Protein AF-A0A0B6D260-F1 (afdb_monomer_lite)

Sequence (73 aa):
MKSTRIFFLIIFGFICSFCYAYYIEENGKKIPVSKRVADTIDDIEIKEGEALSQQQIVDIIEQNDKDLGNKEL

Organism: NCBI:txid28110

pLDDT: mean 76.4, std 10.91, range [41.59, 89.06]

Structure (mmCIF, N/CA/C/O backbone):
data_AF-A0A0B6D260-F1
#
_entry.id   AF-A0A0B6D260-F1
#
loop_
_atom_site.group_PDB
_atom_site.id
_atom_site.type_symbol
_atom_site.label_atom_id
_atom_site.label_alt_id
_atom_site.label_comp_id
_atom_site.label_asym_id
_atom_site.label_entity_id
_atom_site.label_seq_id
_atom_site.pdbx_PDB_ins_code
_atom_site.Cartn_x
_atom_site.Cartn_y
_atom_site.Cartn_z
_atom_site.occupancy
_atom_site.B_iso_or_equiv
_atom_site.auth_seq_id
_atom_site.auth_comp_id
_atom_site.auth_asym_id
_atom_site.auth_atom_id
_atom_site.pdbx_PDB_model_num
ATOM 1 N N . MET A 1 1 ? 26.558 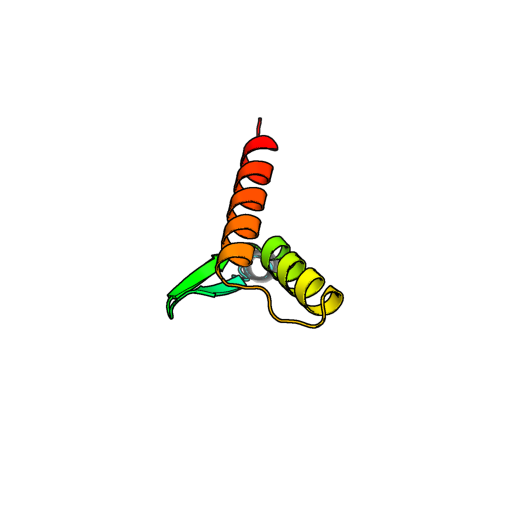-12.888 -27.962 1.00 61.19 1 MET A N 1
ATOM 2 C CA . MET A 1 1 ? 25.540 -13.757 -27.319 1.00 61.19 1 MET A CA 1
ATOM 3 C C . MET A 1 1 ? 25.608 -13.758 -25.788 1.00 61.19 1 MET A C 1
ATOM 5 O O . MET A 1 1 ? 24.557 -13.647 -25.177 1.00 61.19 1 MET A O 1
ATOM 9 N N . LYS A 1 2 ? 26.784 -13.866 -25.139 1.00 66.75 2 LYS A N 1
ATOM 10 C CA . LYS A 1 2 ? 26.886 -13.809 -23.658 1.00 66.75 2 LYS A CA 1
ATOM 11 C C . LYS A 1 2 ? 26.570 -12.421 -23.072 1.00 66.75 2 LYS A C 1
ATOM 13 O O . LYS A 1 2 ? 25.789 -12.332 -22.135 1.00 66.75 2 LYS A O 1
ATOM 18 N N . SER A 1 3 ? 27.105 -11.353 -23.664 1.00 76.19 3 SER A N 1
ATOM 19 C CA . SER A 1 3 ? 26.883 -9.965 -23.222 1.00 76.19 3 SER A CA 1
ATOM 20 C C . SER A 1 3 ? 25.421 -9.520 -23.333 1.00 76.19 3 SER A C 1
ATOM 22 O O . SER A 1 3 ? 24.885 -8.937 -22.400 1.00 76.19 3 SER A O 1
ATOM 24 N N . THR A 1 4 ? 24.740 -9.873 -24.425 1.00 81.38 4 THR A N 1
ATOM 25 C CA . THR A 1 4 ? 23.314 -9.569 -24.635 1.00 81.38 4 THR A CA 1
ATOM 26 C C . THR A 1 4 ? 22.418 -10.199 -23.563 1.00 81.38 4 THR A C 1
ATOM 28 O O . THR A 1 4 ? 21.476 -9.567 -23.100 1.00 81.38 4 THR A O 1
ATOM 31 N N . ARG A 1 5 ? 22.735 -11.426 -23.119 1.00 78.94 5 ARG A N 1
ATOM 32 C CA . ARG A 1 5 ? 21.993 -12.110 -22.044 1.00 78.94 5 ARG A CA 1
ATOM 33 C C . ARG A 1 5 ? 22.190 -11.426 -20.692 1.00 78.94 5 ARG A C 1
ATOM 35 O O . ARG A 1 5 ? 21.234 -11.307 -19.941 1.00 78.94 5 ARG A O 1
ATOM 42 N N . ILE A 1 6 ? 23.400 -10.944 -20.407 1.00 86.62 6 ILE A N 1
ATOM 43 C CA . ILE A 1 6 ? 23.690 -10.192 -19.176 1.00 86.62 6 ILE A CA 1
ATOM 44 C C . ILE A 1 6 ? 22.913 -8.872 -19.167 1.00 86.62 6 ILE A C 1
ATOM 46 O O . ILE A 1 6 ? 22.270 -8.548 -18.176 1.00 86.62 6 ILE A O 1
ATOM 50 N N . PHE A 1 7 ? 22.903 -8.151 -20.289 1.00 86.81 7 PHE A N 1
ATOM 51 C CA . PHE A 1 7 ? 22.172 -6.889 -20.410 1.00 86.81 7 PHE A CA 1
ATOM 52 C C . PHE A 1 7 ? 20.658 -7.075 -20.228 1.00 86.81 7 PHE A C 1
ATOM 54 O O . PHE A 1 7 ? 20.014 -6.304 -19.522 1.00 86.81 7 PHE A O 1
ATOM 61 N N . PHE A 1 8 ? 20.104 -8.149 -20.798 1.00 87.44 8 PHE A N 1
ATOM 62 C CA . PHE A 1 8 ? 18.703 -8.517 -20.604 1.00 87.44 8 PHE A CA 1
ATOM 63 C C . PHE A 1 8 ? 18.374 -8.803 -19.133 1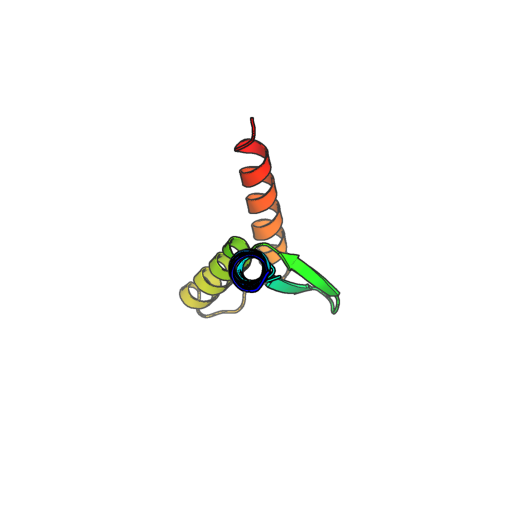.00 87.44 8 PHE A C 1
ATOM 65 O O . PHE A 1 8 ? 17.358 -8.327 -18.645 1.00 87.44 8 PHE A O 1
ATOM 72 N N . LEU A 1 9 ? 19.235 -9.525 -18.408 1.00 88.00 9 LEU A N 1
ATOM 73 C CA . LEU A 1 9 ? 19.019 -9.814 -16.985 1.00 88.00 9 LEU A CA 1
ATOM 74 C C . LEU A 1 9 ? 19.057 -8.552 -16.115 1.00 88.00 9 LEU A C 1
ATOM 76 O O . LEU A 1 9 ? 18.275 -8.449 -15.176 1.00 88.00 9 LEU A O 1
ATOM 80 N N . ILE A 1 10 ? 19.922 -7.586 -16.441 1.00 87.00 10 ILE A N 1
ATOM 81 C CA . ILE A 1 10 ? 19.991 -6.298 -15.733 1.00 87.00 10 ILE A CA 1
ATOM 82 C C . ILE A 1 10 ? 18.700 -5.501 -15.948 1.00 87.00 10 ILE A C 1
ATOM 84 O O . ILE A 1 10 ? 18.104 -5.031 -14.983 1.00 87.00 10 ILE A O 1
ATOM 88 N N . ILE A 1 11 ? 18.238 -5.389 -17.198 1.00 86.19 11 ILE A N 1
ATOM 89 C CA . ILE A 1 11 ? 16.990 -4.682 -17.522 1.00 86.19 11 ILE A CA 1
ATOM 90 C C . ILE A 1 11 ? 15.791 -5.391 -16.888 1.00 86.19 11 ILE A C 1
ATOM 92 O O . ILE A 1 11 ? 14.943 -4.746 -16.281 1.00 86.19 11 ILE A O 1
ATOM 96 N N . PHE A 1 12 ? 15.728 -6.718 -16.992 1.00 85.19 12 PHE A N 1
ATOM 97 C CA . PHE A 1 12 ? 14.645 -7.509 -16.420 1.00 85.19 12 PHE A CA 1
ATOM 98 C C . PHE A 1 12 ? 14.599 -7.378 -14.893 1.00 85.19 12 PHE A C 1
ATOM 100 O O . PHE A 1 12 ? 13.538 -7.114 -14.339 1.00 85.19 12 PHE A O 1
ATOM 107 N N . GLY A 1 13 ? 15.749 -7.464 -14.217 1.00 84.31 13 GLY A N 1
ATOM 108 C CA . GLY A 1 13 ? 15.841 -7.240 -12.774 1.00 84.31 13 GLY A CA 1
ATOM 109 C C . GLY A 1 13 ? 15.410 -5.831 -12.364 1.00 84.31 13 GLY A C 1
ATOM 110 O O . GLY A 1 13 ? 14.692 -5.674 -11.378 1.00 84.31 13 GLY A O 1
ATOM 111 N N . PHE A 1 14 ? 15.778 -4.816 -13.151 1.00 80.62 14 PHE A N 1
ATOM 112 C CA . PHE A 1 14 ? 15.348 -3.439 -12.919 1.00 80.62 14 PHE A CA 1
ATOM 113 C C . PHE A 1 14 ? 13.827 -3.290 -13.040 1.00 80.62 14 PHE A C 1
ATOM 115 O O . PHE A 1 14 ? 13.207 -2.729 -12.145 1.00 80.62 14 PHE A O 1
ATOM 122 N N . ILE A 1 15 ? 13.210 -3.855 -14.082 1.00 80.31 15 ILE A N 1
ATOM 123 C CA . ILE A 1 15 ? 11.750 -3.827 -14.278 1.00 80.31 15 ILE A CA 1
ATOM 124 C C . ILE A 1 15 ? 11.033 -4.560 -13.137 1.00 80.31 15 ILE A C 1
ATOM 126 O O . ILE A 1 15 ? 10.077 -4.030 -12.575 1.00 80.31 15 ILE A O 1
ATOM 130 N N . CYS A 1 16 ? 11.520 -5.739 -12.739 1.00 73.75 16 CYS A N 1
ATOM 131 C CA . CYS A 1 16 ? 10.940 -6.503 -11.633 1.00 73.75 16 CYS A CA 1
ATOM 132 C C . CYS A 1 16 ? 10.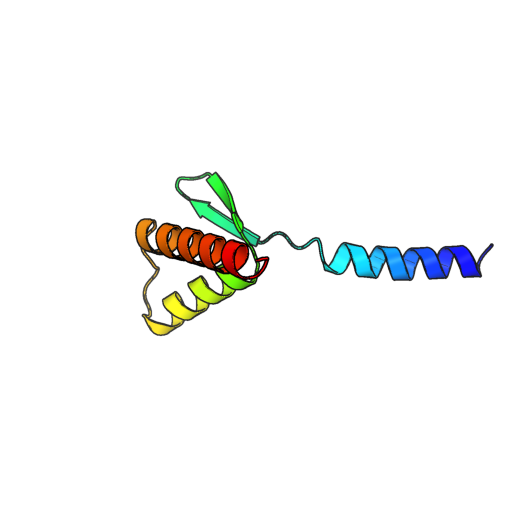987 -5.753 -10.293 1.00 73.75 16 CYS A C 1
ATOM 134 O O . CYS A 1 16 ? 10.102 -5.955 -9.465 1.00 73.75 16 CYS A O 1
ATOM 136 N N . SER A 1 17 ? 11.956 -4.853 -10.084 1.00 67.25 17 SER A N 1
ATOM 137 C CA . SER A 1 17 ? 12.019 -4.015 -8.878 1.00 67.25 17 SER A CA 1
ATOM 138 C C . SER A 1 17 ? 10.850 -3.029 -8.756 1.00 67.25 17 SER A C 1
ATOM 140 O O . SER A 1 17 ? 10.590 -2.550 -7.654 1.00 67.25 17 SER A O 1
ATOM 142 N N . PHE A 1 18 ? 10.144 -2.724 -9.849 1.00 65.50 18 PHE A N 1
ATOM 143 C CA . PHE A 1 18 ? 8.948 -1.873 -9.842 1.00 65.50 18 PHE A CA 1
ATOM 144 C C . PHE A 1 18 ? 7.641 -2.673 -9.728 1.00 65.50 18 PHE A C 1
ATOM 146 O O . PHE A 1 18 ? 6.576 -2.077 -9.612 1.00 65.50 18 PHE A O 1
ATOM 153 N N . CYS A 1 19 ? 7.689 -4.011 -9.715 1.00 64.19 19 CYS A N 1
ATOM 154 C CA . CYS A 1 19 ? 6.500 -4.870 -9.639 1.00 64.19 19 CYS A CA 1
ATOM 155 C C . CYS A 1 19 ? 6.015 -5.147 -8.201 1.00 64.19 19 CYS A C 1
ATOM 157 O O . CYS A 1 19 ? 5.317 -6.134 -7.969 1.00 64.19 19 CYS A O 1
ATOM 159 N N . TYR A 1 20 ? 6.372 -4.307 -7.227 1.00 64.25 20 TYR A N 1
ATOM 160 C CA . TYR A 1 20 ? 5.842 -4.426 -5.870 1.00 64.25 20 TYR A CA 1
ATOM 161 C C . TYR A 1 20 ? 4.417 -3.874 -5.806 1.00 64.25 20 TYR A C 1
ATOM 163 O O . TYR A 1 20 ? 4.197 -2.675 -5.958 1.00 64.25 20 TYR A O 1
ATOM 171 N N . ALA A 1 21 ? 3.455 -4.763 -5.565 1.00 66.38 21 ALA A N 1
ATOM 172 C CA . ALA A 1 21 ? 2.071 -4.395 -5.299 1.00 66.38 21 ALA A CA 1
ATOM 173 C C . ALA A 1 21 ? 1.848 -4.300 -3.787 1.00 66.38 21 ALA A C 1
ATOM 175 O O . ALA A 1 21 ? 2.149 -5.244 -3.053 1.00 66.38 21 ALA A O 1
ATOM 176 N N . TYR A 1 22 ? 1.324 -3.161 -3.340 1.00 72.81 22 TYR A N 1
ATOM 177 C CA . TYR A 1 22 ? 0.890 -2.954 -1.964 1.00 72.81 22 TYR A CA 1
ATOM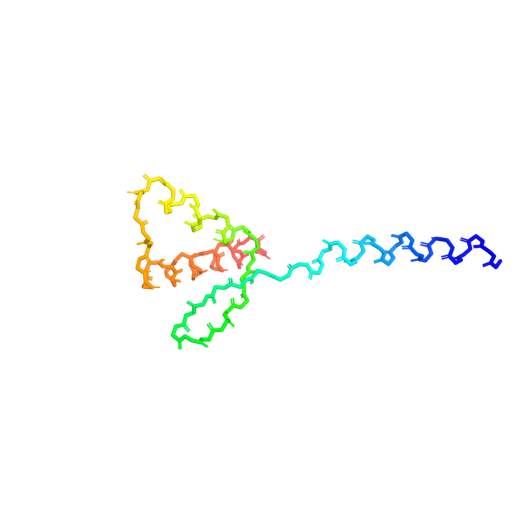 178 C C . TYR A 1 22 ? -0.607 -3.233 -1.887 1.00 72.81 22 TYR A C 1
ATOM 180 O O . TYR A 1 22 ? -1.338 -2.967 -2.840 1.00 72.81 22 TYR A O 1
ATOM 188 N N . TYR A 1 23 ? -1.055 -3.816 -0.779 1.00 69.88 23 TYR A N 1
ATOM 189 C CA . TYR A 1 23 ? -2.449 -4.202 -0.601 1.00 69.88 23 TYR A CA 1
ATOM 190 C C . TYR A 1 23 ? -2.946 -3.740 0.752 1.00 69.88 23 TYR A C 1
ATOM 192 O O . TYR A 1 23 ? -2.230 -3.864 1.743 1.00 69.88 23 TYR A O 1
ATOM 200 N N . ILE A 1 24 ? -4.195 -3.298 0.778 1.00 70.81 24 ILE A N 1
ATOM 201 C CA . ILE A 1 24 ? -4.942 -3.054 2.006 1.00 70.81 24 ILE A CA 1
ATOM 202 C C . ILE A 1 24 ? -6.088 -4.058 2.060 1.00 70.81 24 ILE A C 1
ATOM 204 O O . ILE A 1 24 ? -6.693 -4.381 1.034 1.00 70.81 24 ILE A O 1
ATOM 208 N N . GLU A 1 25 ? -6.346 -4.604 3.245 1.00 67.12 25 GLU A N 1
ATOM 209 C CA . GLU A 1 25 ? -7.407 -5.580 3.475 1.00 67.12 25 GLU A CA 1
ATOM 210 C C . GLU A 1 25 ? -8.690 -4.870 3.938 1.00 67.12 25 GLU A C 1
ATOM 212 O O . GLU A 1 25 ? -8.818 -4.446 5.084 1.00 67.12 25 GLU A O 1
ATOM 217 N N . GLU A 1 26 ? -9.657 -4.749 3.028 1.00 64.12 26 GLU A N 1
ATOM 218 C CA . GLU A 1 26 ? -10.966 -4.136 3.259 1.00 64.12 26 GLU A CA 1
ATOM 219 C C . GLU A 1 26 ? -12.048 -5.224 3.219 1.00 64.12 26 GLU A C 1
ATOM 221 O O . GLU A 1 26 ? -12.241 -5.878 2.195 1.00 64.12 26 GLU A O 1
ATOM 226 N N . ASN A 1 27 ? -12.783 -5.446 4.315 1.00 62.84 27 ASN A N 1
ATOM 227 C CA . ASN A 1 27 ? -13.906 -6.403 4.355 1.00 62.84 27 ASN A CA 1
ATOM 228 C C . ASN A 1 27 ? -13.563 -7.821 3.823 1.00 62.84 27 ASN A C 1
ATOM 230 O O . ASN A 1 27 ? -14.402 -8.496 3.222 1.00 62.84 27 ASN A O 1
ATOM 234 N N . GLY A 1 28 ? -12.313 -8.268 4.005 1.00 72.06 28 GLY A N 1
ATOM 235 C CA . GLY A 1 28 ? -11.797 -9.544 3.486 1.00 72.06 28 GLY A CA 1
ATOM 236 C C . GLY A 1 28 ? -11.392 -9.534 2.003 1.00 72.06 28 GLY A C 1
ATOM 237 O O . GLY A 1 28 ? -11.056 -10.581 1.447 1.00 72.06 28 GLY A O 1
ATOM 238 N N . LYS A 1 29 ? -11.414 -8.373 1.339 1.00 71.31 29 LYS A N 1
ATOM 239 C CA . LYS A 1 29 ? -10.905 -8.151 -0.020 1.00 71.31 29 LYS A CA 1
ATOM 240 C C . LYS A 1 29 ? -9.596 -7.372 0.025 1.00 71.31 29 LYS A C 1
ATOM 242 O O . LYS A 1 29 ? -9.437 -6.436 0.794 1.00 71.31 29 LYS A O 1
ATOM 247 N N . LYS A 1 30 ? -8.658 -7.744 -0.844 1.00 78.44 30 LYS A N 1
ATOM 248 C CA . LYS A 1 30 ? -7.383 -7.038 -1.002 1.00 78.44 30 LYS A CA 1
ATOM 249 C C . LYS A 1 30 ? -7.526 -5.985 -2.090 1.00 78.44 30 LYS A C 1
ATOM 251 O O . LYS A 1 30 ? -7.690 -6.346 -3.256 1.00 78.44 30 LYS A O 1
ATOM 256 N N . ILE A 1 31 ? -7.455 -4.713 -1.716 1.00 76.62 31 ILE A N 1
ATOM 257 C CA . ILE A 1 31 ? -7.427 -3.598 -2.662 1.00 76.62 31 ILE A CA 1
ATOM 258 C C . ILE A 1 31 ? -5.963 -3.304 -2.990 1.00 76.62 31 ILE A C 1
ATOM 260 O O . ILE A 1 31 ? -5.192 -3.037 -2.065 1.00 76.62 31 ILE A O 1
ATOM 264 N N . PRO A 1 32 ? -5.545 -3.382 -4.266 1.00 74.56 32 PRO A N 1
ATOM 265 C CA . PRO A 1 32 ? -4.212 -2.958 -4.655 1.00 74.56 32 PRO A CA 1
ATOM 266 C C . PRO A 1 32 ? -4.111 -1.438 -4.523 1.00 74.56 32 PRO A C 1
ATOM 268 O O . PRO A 1 32 ? -4.914 -0.706 -5.095 1.00 74.56 32 PRO A O 1
ATOM 271 N N . VAL A 1 33 ? -3.107 -0.970 -3.793 1.00 78.25 33 VAL A N 1
ATOM 272 C CA . VAL A 1 33 ? -2.821 0.453 -3.608 1.00 78.25 33 VAL A CA 1
ATOM 273 C C . VAL A 1 33 ? -1.376 0.762 -3.972 1.00 78.25 33 VAL A C 1
ATOM 275 O O . VAL A 1 33 ? -0.520 -0.123 -4.053 1.00 78.25 33 VAL A O 1
ATOM 278 N N . SER A 1 34 ? -1.089 2.040 -4.215 1.00 78.94 34 SER A N 1
ATOM 279 C CA . SER A 1 34 ? 0.291 2.479 -4.392 1.00 78.94 34 SER A CA 1
ATOM 280 C C . SER A 1 34 ? 1.050 2.420 -3.064 1.00 78.94 34 SER A C 1
ATOM 282 O O . SER A 1 34 ? 0.472 2.603 -1.992 1.00 78.94 34 SER A O 1
ATOM 284 N N . LYS A 1 35 ? 2.372 2.238 -3.139 1.00 79.00 35 LYS A N 1
ATOM 285 C CA . LYS A 1 35 ? 3.249 2.288 -1.963 1.00 79.00 35 LYS A CA 1
ATOM 286 C C . LYS A 1 35 ? 3.041 3.556 -1.132 1.00 79.00 35 LYS A C 1
ATOM 288 O O . LYS A 1 35 ? 2.954 3.480 0.081 1.00 79.00 35 LYS A O 1
ATOM 293 N N . ARG A 1 36 ? 2.931 4.714 -1.795 1.00 80.06 36 ARG A N 1
ATOM 294 C CA . ARG A 1 36 ? 2.750 6.009 -1.123 1.00 80.06 36 ARG A CA 1
ATOM 295 C C . ARG A 1 36 ? 1.505 6.012 -0.240 1.00 80.06 36 ARG A C 1
ATOM 297 O O . ARG A 1 36 ? 1.547 6.578 0.843 1.00 80.06 36 ARG A O 1
ATOM 304 N N . VAL A 1 37 ? 0.412 5.424 -0.719 1.00 82.56 37 VAL A N 1
ATOM 305 C CA . VAL A 1 37 ? -0.850 5.374 0.025 1.00 82.56 37 VAL A CA 1
ATOM 306 C C . VAL A 1 37 ? -0.707 4.476 1.249 1.00 82.56 37 VAL A C 1
ATOM 308 O O . VAL A 1 37 ? -1.101 4.891 2.332 1.00 82.56 37 VAL A O 1
ATOM 311 N N . ALA A 1 38 ? -0.075 3.308 1.096 1.00 82.56 38 ALA A N 1
ATOM 312 C CA . ALA A 1 38 ? 0.229 2.424 2.221 1.00 82.56 3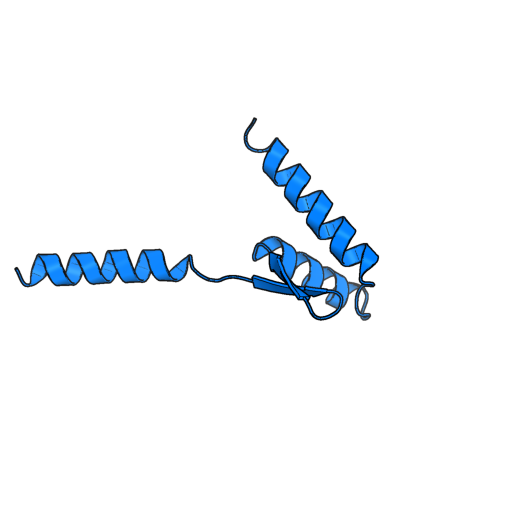8 ALA A CA 1
ATOM 313 C C . ALA A 1 38 ? 1.121 3.118 3.269 1.00 82.56 38 ALA A C 1
ATOM 315 O O . ALA A 1 38 ? 0.743 3.180 4.431 1.00 82.56 38 ALA A O 1
ATOM 316 N N . ASP A 1 39 ? 2.227 3.736 2.840 1.00 84.50 39 ASP A N 1
ATOM 317 C CA . ASP A 1 39 ? 3.134 4.477 3.729 1.00 84.50 39 ASP A CA 1
ATOM 318 C C . ASP A 1 39 ? 2.399 5.638 4.441 1.00 84.50 39 ASP A C 1
ATOM 320 O O . ASP A 1 39 ? 2.625 5.894 5.617 1.00 84.50 39 ASP A O 1
ATOM 324 N N . THR A 1 40 ? 1.478 6.327 3.751 1.00 86.06 40 THR A N 1
ATOM 325 C CA . THR A 1 40 ? 0.692 7.429 4.341 1.00 86.06 40 THR A CA 1
ATOM 326 C C . THR A 1 40 ? -0.260 6.931 5.426 1.00 86.06 40 THR A C 1
ATOM 328 O O . THR A 1 40 ? -0.427 7.598 6.443 1.00 86.06 40 THR A O 1
ATOM 331 N N . ILE A 1 41 ? -0.899 5.782 5.208 1.00 85.31 41 ILE A N 1
ATOM 332 C CA . ILE A 1 41 ? -1.798 5.165 6.188 1.00 85.31 41 ILE A CA 1
ATOM 333 C C . ILE A 1 41 ? -1.000 4.734 7.418 1.00 85.31 41 ILE A C 1
ATOM 335 O O . ILE A 1 41 ? -1.355 5.140 8.522 1.00 85.31 41 ILE A O 1
ATOM 339 N N . ASP A 1 42 ? 0.117 4.030 7.221 1.00 84.56 42 ASP A N 1
ATOM 340 C CA . ASP A 1 42 ? 1.005 3.603 8.308 1.00 84.56 42 ASP A CA 1
ATOM 341 C C . ASP A 1 42 ? 1.514 4.805 9.129 1.00 84.56 42 ASP A C 1
ATOM 343 O O . ASP A 1 42 ? 1.484 4.783 10.360 1.00 84.56 42 ASP A O 1
ATOM 347 N N . ASP A 1 43 ? 1.936 5.891 8.472 1.00 88.38 43 ASP A N 1
ATOM 348 C CA . ASP A 1 43 ? 2.409 7.107 9.146 1.00 88.38 43 ASP A CA 1
ATOM 349 C C . ASP A 1 43 ? 1.316 7.761 10.010 1.00 88.38 43 ASP A C 1
ATOM 351 O O . ASP A 1 43 ? 1.602 8.288 11.093 1.00 88.38 43 ASP A O 1
ATOM 355 N N . ILE A 1 44 ? 0.062 7.744 9.546 1.00 86.12 44 ILE A N 1
ATOM 356 C CA . ILE A 1 44 ? -1.073 8.280 10.304 1.00 86.12 44 ILE A CA 1
ATOM 357 C C . ILE A 1 44 ? -1.375 7.383 11.506 1.00 86.12 44 ILE A C 1
ATOM 359 O O . ILE A 1 44 ? -1.500 7.905 12.613 1.00 86.12 44 ILE A O 1
ATOM 363 N N . GLU A 1 45 ? -1.415 6.062 11.333 1.00 86.44 45 GLU A N 1
ATOM 364 C CA . GLU A 1 45 ? -1.653 5.116 12.432 1.00 86.44 45 GLU A CA 1
ATOM 365 C C . GLU A 1 45 ? -0.565 5.201 13.509 1.00 86.44 45 GLU A C 1
ATOM 367 O O . GLU A 1 45 ? -0.859 5.232 14.705 1.00 86.44 45 GLU A O 1
ATOM 372 N N . ILE A 1 46 ? 0.704 5.331 13.107 1.00 89.06 46 ILE A N 1
ATOM 373 C CA . ILE A 1 46 ? 1.822 5.535 14.039 1.00 89.06 46 ILE A CA 1
ATOM 374 C C . ILE A 1 46 ? 1.664 6.851 14.809 1.00 89.06 46 ILE A C 1
ATOM 376 O O . ILE A 1 46 ? 1.976 6.915 16.000 1.00 89.06 46 ILE A O 1
ATOM 380 N N . LYS A 1 47 ? 1.204 7.913 14.140 1.00 88.50 47 LYS A N 1
ATOM 381 C CA . LYS A 1 47 ? 1.043 9.239 14.744 1.00 88.50 47 LYS A CA 1
ATOM 382 C C . LYS A 1 47 ? -0.146 9.311 15.698 1.00 88.50 47 LYS A C 1
ATOM 384 O O . LYS A 1 47 ? -0.038 9.962 16.737 1.00 88.50 47 LYS A O 1
ATOM 389 N N . GLU A 1 48 ? -1.269 8.701 15.336 1.00 86.38 48 GLU A N 1
ATOM 390 C CA . GLU A 1 48 ? -2.473 8.665 16.171 1.00 86.38 48 GLU A CA 1
ATOM 391 C C . GLU A 1 48 ? -2.356 7.613 17.281 1.00 86.38 48 GLU A C 1
ATOM 393 O O . GLU A 1 48 ? -3.002 7.740 18.318 1.00 86.38 48 GLU A O 1
ATOM 398 N N . GLY A 1 49 ? -1.469 6.626 17.113 1.00 87.75 49 GLY A N 1
ATOM 399 C CA . GLY A 1 49 ? -1.274 5.533 18.065 1.00 87.75 49 GLY A CA 1
ATOM 400 C C . GLY A 1 49 ? -2.437 4.540 18.083 1.00 87.75 49 GLY A C 1
ATOM 401 O O . GLY A 1 49 ? -2.487 3.671 18.954 1.00 87.75 49 GLY A O 1
ATOM 402 N N . GLU A 1 50 ? -3.360 4.664 17.131 1.00 82.94 50 GLU A N 1
ATOM 403 C CA . GLU A 1 50 ? -4.546 3.838 16.955 1.00 82.94 50 GLU A CA 1
ATOM 404 C C . GLU A 1 50 ? -4.680 3.463 15.476 1.00 82.94 50 GLU A C 1
ATOM 406 O O . GLU A 1 50 ? -4.242 4.196 14.589 1.00 82.94 50 GLU A O 1
ATOM 411 N N . ALA A 1 51 ? -5.277 2.299 15.217 1.00 84.25 51 ALA A N 1
ATOM 412 C CA . ALA A 1 51 ? -5.567 1.874 13.855 1.00 84.25 51 ALA A CA 1
ATOM 413 C C . A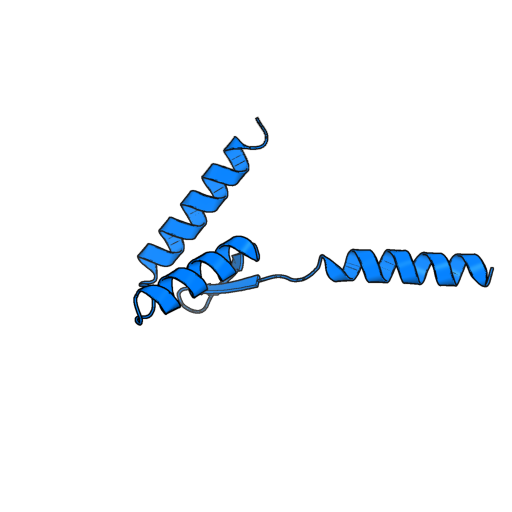LA A 1 51 ? -6.661 2.763 13.254 1.00 84.25 51 ALA A C 1
ATOM 415 O O . ALA A 1 51 ? -7.675 3.037 13.907 1.00 84.25 51 ALA A O 1
ATOM 416 N N . LEU A 1 52 ? -6.476 3.174 12.002 1.00 85.44 52 LEU A N 1
ATOM 417 C CA . LEU A 1 52 ? -7.462 3.976 11.296 1.00 85.44 52 LEU A CA 1
ATOM 418 C C . LEU A 1 52 ? -8.732 3.158 11.053 1.00 85.44 52 LEU A C 1
ATOM 420 O O . LEU A 1 52 ? -8.702 1.953 10.787 1.00 85.44 52 LEU A O 1
ATOM 424 N N . SER A 1 53 ? -9.887 3.822 11.102 1.00 85.44 53 SER A N 1
ATOM 425 C CA . SER A 1 53 ? -11.125 3.168 10.691 1.00 85.44 53 SER A CA 1
ATOM 426 C C . SER A 1 53 ? -11.131 2.915 9.182 1.00 85.44 53 SER A C 1
ATOM 428 O O . SER A 1 53 ? -10.562 3.671 8.393 1.00 85.44 53 SER A O 1
ATOM 430 N N . GLN A 1 54 ? -11.851 1.873 8.767 1.00 78.12 54 GLN A N 1
ATOM 431 C CA . GLN A 1 54 ? -11.990 1.494 7.357 1.00 78.12 54 GLN A CA 1
ATOM 432 C C . GLN A 1 54 ? -12.446 2.668 6.474 1.00 78.12 54 GLN A C 1
ATOM 434 O O . GLN A 1 54 ? -11.938 2.852 5.373 1.00 78.12 54 GLN A O 1
ATOM 439 N N . GLN A 1 55 ? -13.358 3.507 6.975 1.00 81.94 55 GLN A N 1
ATOM 440 C CA . GLN A 1 55 ? -13.844 4.669 6.231 1.00 81.94 55 GLN A CA 1
ATOM 441 C C . GLN A 1 55 ? -12.737 5.714 6.017 1.00 81.94 55 GLN A C 1
ATOM 443 O O . GLN A 1 55 ? -12.602 6.237 4.916 1.00 81.94 55 GLN A O 1
ATOM 448 N N . GLN A 1 56 ? -11.903 5.964 7.035 1.00 81.62 56 GLN A N 1
ATOM 449 C CA . GLN A 1 56 ? -10.774 6.896 6.929 1.00 81.62 56 GLN A CA 1
ATOM 450 C C . GLN A 1 56 ? -9.739 6.405 5.912 1.00 81.62 56 GLN A C 1
ATOM 452 O O . GLN A 1 56 ? -9.217 7.197 5.133 1.00 81.62 56 GLN A O 1
ATOM 457 N N . ILE A 1 57 ? -9.476 5.097 5.879 1.00 83.25 57 ILE A N 1
ATOM 458 C CA . ILE A 1 57 ? -8.577 4.478 4.900 1.00 83.25 57 ILE A CA 1
ATOM 459 C C . ILE A 1 57 ? -9.104 4.676 3.470 1.00 83.25 57 ILE A C 1
ATOM 461 O O . ILE A 1 57 ? -8.346 5.080 2.588 1.00 83.25 57 ILE A O 1
ATOM 465 N N . VAL A 1 58 ? -10.401 4.446 3.240 1.00 82.25 58 VAL A N 1
ATOM 466 C CA . VAL A 1 58 ? -11.039 4.647 1.927 1.00 82.25 58 VAL A CA 1
ATOM 467 C C . VAL A 1 58 ? -10.968 6.110 1.490 1.00 82.25 58 VAL A C 1
ATOM 469 O O . VAL A 1 58 ? -10.591 6.387 0.351 1.00 82.25 58 VAL A O 1
ATOM 472 N N . ASP A 1 59 ? -11.246 7.046 2.397 1.00 84.50 59 ASP A N 1
ATOM 473 C CA . ASP A 1 59 ? -11.183 8.479 2.101 1.00 84.50 59 ASP A CA 1
ATOM 474 C C . ASP A 1 59 ? -9.756 8.917 1.698 1.00 84.50 59 ASP A C 1
ATOM 476 O O . ASP A 1 59 ? -9.588 9.712 0.767 1.00 84.50 59 ASP A O 1
ATOM 480 N N . ILE A 1 60 ? -8.718 8.354 2.335 1.00 82.75 60 ILE A N 1
ATOM 481 C CA . ILE A 1 60 ? -7.300 8.607 2.012 1.00 82.75 60 ILE A CA 1
ATOM 482 C C . ILE A 1 60 ? -6.921 8.046 0.634 1.00 82.75 60 ILE A C 1
ATOM 484 O O . ILE A 1 60 ? -6.187 8.702 -0.118 1.00 82.75 60 ILE A O 1
ATOM 488 N N . ILE A 1 61 ? -7.406 6.846 0.298 1.00 82.81 61 ILE A N 1
ATOM 489 C CA . ILE A 1 61 ? -7.197 6.227 -1.019 1.00 82.81 61 ILE A CA 1
ATOM 490 C C . ILE A 1 61 ? -7.854 7.095 -2.101 1.00 82.81 61 ILE A C 1
ATOM 492 O O . ILE A 1 61 ? -7.187 7.485 -3.059 1.00 82.81 61 ILE A O 1
ATOM 496 N N . GLU A 1 62 ? -9.123 7.473 -1.919 1.00 81.81 62 GLU A N 1
ATOM 497 C CA . GLU A 1 62 ? -9.848 8.310 -2.879 1.00 81.81 62 GLU A CA 1
ATOM 498 C C . GLU A 1 62 ? -9.211 9.691 -3.075 1.00 81.81 62 GLU A C 1
ATOM 500 O O . GLU A 1 62 ? -9.185 10.205 -4.197 1.00 81.81 62 GLU A O 1
ATOM 505 N N . GLN A 1 63 ? -8.725 10.327 -2.004 1.00 80.81 63 GLN A N 1
ATOM 506 C CA . GLN A 1 63 ? -8.017 11.604 -2.111 1.00 80.81 63 GLN A CA 1
ATOM 507 C C . GLN A 1 63 ? -6.705 11.464 -2.884 1.00 80.81 63 GLN A C 1
ATOM 509 O O . GLN A 1 63 ? -6.424 12.298 -3.744 1.00 80.81 63 GLN A O 1
ATOM 514 N N . ASN A 1 64 ? -5.926 10.407 -2.633 1.00 77.94 64 ASN A N 1
ATOM 515 C CA . ASN A 1 64 ? -4.677 10.178 -3.361 1.00 77.94 64 ASN A CA 1
ATOM 516 C C . ASN A 1 64 ? -4.912 9.940 -4.857 1.00 77.94 64 ASN A C 1
ATOM 518 O O . ASN A 1 64 ? -4.175 10.489 -5.676 1.00 77.94 64 ASN A O 1
ATOM 522 N N . ASP A 1 65 ? -5.937 9.169 -5.220 1.00 71.31 65 ASP A N 1
ATOM 523 C CA . ASP A 1 65 ? -6.276 8.918 -6.624 1.00 71.31 65 ASP A CA 1
ATOM 524 C C . ASP A 1 65 ? -6.732 10.203 -7.341 1.00 71.31 65 ASP A C 1
ATOM 526 O O . ASP A 1 65 ? -6.329 10.458 -8.480 1.00 71.31 65 ASP A O 1
ATOM 530 N N . LYS A 1 66 ? -7.506 11.066 -6.664 1.00 68.88 66 LYS A N 1
ATOM 531 C CA . LYS A 1 66 ? -7.904 12.390 -7.184 1.00 68.88 66 LYS A CA 1
ATOM 532 C C . LYS A 1 66 ? -6.695 13.316 -7.382 1.00 68.88 66 LYS A C 1
ATOM 534 O O . LYS A 1 66 ? -6.604 13.987 -8.411 1.00 68.88 66 LYS A O 1
ATOM 539 N N . ASP A 1 67 ? -5.746 13.320 -6.448 1.00 63.81 67 ASP A N 1
ATOM 540 C CA . ASP A 1 67 ? -4.514 14.116 -6.540 1.00 63.81 67 ASP A CA 1
ATOM 541 C C . ASP A 1 67 ? -3.549 13.616 -7.629 1.00 63.81 67 ASP A C 1
ATOM 543 O O . ASP A 1 67 ? -2.819 14.413 -8.226 1.00 63.81 67 ASP A O 1
ATOM 547 N N . LEU A 1 68 ? -3.538 12.309 -7.909 1.00 59.50 68 LEU A N 1
ATOM 548 C CA . LEU A 1 68 ? -2.794 11.713 -9.023 1.00 59.50 68 LEU A CA 1
ATOM 549 C C . LEU A 1 68 ? -3.414 12.088 -10.375 1.00 59.50 68 LEU A C 1
ATOM 551 O O . LEU A 1 68 ? -2.687 12.529 -11.262 1.00 59.50 68 LEU A O 1
ATOM 555 N N . GLY A 1 69 ? -4.742 12.016 -10.507 1.00 56.00 69 GLY A N 1
ATOM 556 C CA . GLY A 1 69 ? -5.448 12.427 -11.727 1.00 56.00 69 GLY A CA 1
ATOM 557 C C . GLY A 1 69 ? -5.300 13.917 -12.063 1.00 56.00 69 GLY A C 1
ATOM 558 O O . GLY A 1 69 ? -5.339 14.293 -13.230 1.00 56.00 69 GLY A O 1
ATOM 559 N N . ASN A 1 70 ? -5.072 14.767 -11.059 1.00 52.00 70 ASN A N 1
ATOM 560 C CA . ASN A 1 70 ? -4.873 16.207 -11.243 1.00 52.00 70 ASN A CA 1
ATOM 561 C C . ASN A 1 70 ? -3.409 16.605 -11.528 1.00 52.00 70 ASN A C 1
ATOM 563 O O . ASN A 1 70 ? -3.138 17.761 -11.835 1.00 52.00 70 ASN A O 1
ATOM 567 N N . LYS A 1 71 ? -2.449 15.675 -11.409 1.00 48.78 71 LYS A N 1
ATOM 568 C CA . LYS A 1 71 ? -1.032 15.899 -11.766 1.00 48.78 71 LYS A CA 1
ATOM 569 C C . LYS A 1 71 ? -0.692 15.515 -13.206 1.00 48.78 71 LYS A C 1
ATOM 571 O O . LYS A 1 71 ? 0.411 15.819 -13.654 1.00 48.78 71 LYS A O 1
ATOM 576 N N . GLU A 1 72 ? -1.609 14.849 -13.904 1.00 46.31 72 GLU A N 1
ATOM 577 C CA . GLU A 1 72 ? -1.461 14.467 -15.315 1.00 46.31 72 GLU A CA 1
ATOM 578 C C . GLU A 1 72 ? -2.164 15.437 -16.296 1.00 46.31 72 GLU A C 1
ATOM 580 O O . GLU A 1 72 ? -2.199 15.163 -17.497 1.00 46.31 72 GLU A O 1
ATOM 585 N N . LEU A 1 73 ? -2.678 16.579 -15.810 1.00 41.59 73 LEU A N 1
ATOM 586 C CA . LEU A 1 73 ? -3.251 17.698 -16.585 1.00 41.59 73 LEU A CA 1
ATOM 587 C C . LEU A 1 73 ? -2.374 18.954 -16.477 1.00 41.59 73 LEU A C 1
ATOM 589 O O . LEU A 1 73 ? -2.290 19.685 -17.491 1.00 41.59 73 LEU A O 1
#

Secondary structure (DSSP, 8-state):
-HHHHHHHHHHHHHHHTT---EEEEETTEEEEE-HHHHHHHHHHHHHHSSPPPHHHHHHHHHHHHHHHHTS--

Radius of gyration: 17.64 Å; chains: 1; bounding box: 41×32×45 Å

Foldseek 3Di:
DVVVVVVVVVVVVVVVVPPDWDWDQDPNDTDTADPVLVVVQVVVCVVVVHHDDSVVSVVSRVVVVVVVVVVVD